Protein AF-A0A3P7K8V2-F1 (afdb_monomer_lite)

pLDDT: mean 76.69, std 20.8, range [34.78, 97.94]

Foldseek 3Di:
DQPPVRDQWDKDWDFPLVQLLLDPPPDDPDDPCPPNPDDVDNFKHFPDDPQKFWWWDDDPPDTFTWIARNVQQKIWDDDPNDIDIDHDPNRRGIITMMIGGHPVVVPD

InterPro domains:
  IPR021010 Cytosolic motility protein [PF12150] (5-100)
  IPR021010 Cytosolic motility protein [PTHR31578] (32-107)

Organism: Strongylus vulgaris (NCBI:txid40348)

Structure (mmCIF, N/CA/C/O backbone):
data_AF-A0A3P7K8V2-F1
#
_entry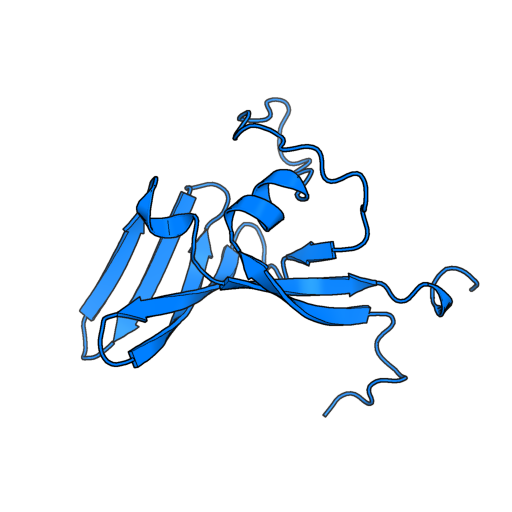.id   AF-A0A3P7K8V2-F1
#
loop_
_atom_site.group_PDB
_atom_site.id
_atom_site.type_symbol
_atom_site.label_atom_id
_atom_site.label_alt_id
_atom_site.label_comp_id
_atom_site.label_asym_id
_atom_site.label_entity_id
_atom_site.label_seq_id
_atom_site.pdbx_PDB_ins_code
_atom_site.Cartn_x
_atom_site.Cartn_y
_atom_site.Cartn_z
_atom_site.occupancy
_atom_site.B_iso_or_equiv
_atom_site.auth_seq_id
_atom_site.auth_comp_id
_atom_site.auth_asym_id
_atom_site.auth_atom_id
_atom_site.pdbx_PDB_model_num
ATOM 1 N N . GLU A 1 1 ? 8.525 -20.200 -1.240 1.00 52.75 1 GLU A N 1
ATOM 2 C CA . GLU A 1 1 ? 9.265 -18.937 -1.053 1.00 52.75 1 GLU A CA 1
ATOM 3 C C . GLU A 1 1 ? 10.189 -18.764 -2.250 1.00 52.75 1 GLU A C 1
ATOM 5 O O . GLU A 1 1 ? 10.792 -19.754 -2.652 1.00 52.75 1 GLU A O 1
ATOM 10 N N . ILE A 1 2 ? 10.214 -17.592 -2.891 1.00 58.62 2 ILE A N 1
ATOM 11 C CA . ILE A 1 2 ? 11.195 -17.331 -3.956 1.00 58.62 2 ILE A CA 1
ATOM 12 C C . ILE A 1 2 ? 12.527 -17.078 -3.243 1.00 58.62 2 ILE A C 1
ATOM 14 O O . ILE A 1 2 ? 12.551 -16.219 -2.362 1.00 58.62 2 ILE A O 1
ATOM 18 N N . PRO A 1 3 ? 13.612 -17.803 -3.561 1.00 67.75 3 PRO A N 1
ATOM 19 C CA . PRO A 1 3 ? 14.912 -17.526 -2.965 1.00 67.75 3 PRO A CA 1
ATOM 20 C C . PRO A 1 3 ? 15.292 -16.060 -3.189 1.00 67.75 3 PRO A C 1
ATOM 22 O O . PRO A 1 3 ? 15.149 -15.557 -4.304 1.00 67.75 3 PRO A O 1
ATOM 25 N N . ALA A 1 4 ? 15.818 -15.390 -2.162 1.00 60.19 4 ALA A N 1
ATOM 26 C CA . ALA A 1 4 ? 16.243 -13.986 -2.239 1.00 60.19 4 ALA A CA 1
ATOM 27 C C . ALA A 1 4 ? 17.274 -13.710 -3.357 1.00 60.19 4 ALA A C 1
ATOM 29 O O . ALA A 1 4 ? 17.492 -12.566 -3.737 1.00 60.19 4 ALA A O 1
ATOM 30 N N . THR A 1 5 ? 17.909 -14.760 -3.883 1.00 60.00 5 THR A N 1
ATOM 31 C CA . THR A 1 5 ? 18.886 -14.739 -4.977 1.00 60.00 5 THR A CA 1
ATOM 32 C C . THR A 1 5 ? 18.285 -14.945 -6.371 1.00 60.00 5 THR A C 1
ATOM 34 O O . THR A 1 5 ? 19.003 -14.796 -7.352 1.00 60.00 5 THR A O 1
ATOM 37 N N . ALA A 1 6 ? 17.005 -15.317 -6.486 1.00 63.16 6 ALA A N 1
ATOM 38 C CA . ALA A 1 6 ? 16.352 -15.615 -7.766 1.00 63.16 6 ALA A CA 1
ATOM 39 C C . ALA A 1 6 ? 15.488 -14.458 -8.296 1.00 63.16 6 ALA A C 1
ATOM 41 O O . ALA A 1 6 ? 15.224 -14.386 -9.494 1.00 63.16 6 ALA A O 1
ATOM 42 N N . ALA A 1 7 ? 15.034 -13.561 -7.417 1.00 65.69 7 ALA A N 1
ATOM 43 C CA . ALA A 1 7 ? 14.354 -12.335 -7.811 1.00 65.69 7 ALA A CA 1
ATOM 44 C C . ALA A 1 7 ? 15.401 -11.222 -7.930 1.00 65.69 7 ALA A C 1
ATOM 46 O O . ALA A 1 7 ? 16.063 -10.901 -6.949 1.00 65.69 7 ALA A O 1
ATOM 47 N N . GLY A 1 8 ? 15.543 -10.615 -9.111 1.00 79.38 8 GLY A N 1
ATOM 48 C CA . GLY A 1 8 ? 16.411 -9.447 -9.345 1.00 79.38 8 GLY A CA 1
ATOM 49 C C . GLY A 1 8 ? 15.978 -8.169 -8.611 1.00 79.38 8 GLY A C 1
ATOM 50 O O . GLY A 1 8 ? 16.318 -7.065 -9.015 1.00 79.38 8 GLY A O 1
ATOM 51 N N . PHE A 1 9 ? 15.163 -8.309 -7.568 1.00 82.62 9 PHE A N 1
ATOM 52 C CA . PHE A 1 9 ? 14.653 -7.236 -6.739 1.00 82.62 9 PHE A CA 1
ATOM 53 C C . PHE A 1 9 ? 14.362 -7.752 -5.326 1.00 82.62 9 PHE A C 1
ATOM 55 O O . PHE A 1 9 ? 14.062 -8.931 -5.119 1.00 82.62 9 PHE A O 1
ATOM 62 N N . GLU A 1 10 ? 14.398 -6.849 -4.356 1.00 86.19 10 GLU A N 1
ATOM 63 C CA . GLU A 1 10 ? 13.968 -7.076 -2.977 1.00 86.19 10 GLU A CA 1
ATOM 64 C C . GLU A 1 10 ? 12.685 -6.294 -2.671 1.00 86.19 10 GLU A C 1
ATOM 66 O O . GLU A 1 10 ? 12.381 -5.300 -3.326 1.00 86.19 10 GLU A O 1
ATOM 71 N N . TYR A 1 11 ? 11.902 -6.741 -1.689 1.00 89.12 11 TYR A N 1
ATOM 72 C CA . TYR A 1 11 ? 10.698 -6.023 -1.268 1.00 89.12 11 TYR A CA 1
ATOM 73 C C . TYR A 1 11 ? 10.992 -5.086 -0.100 1.00 89.12 11 TYR A C 1
ATOM 75 O O . TYR A 1 11 ? 11.642 -5.474 0.869 1.00 89.12 11 TYR A O 1
ATOM 83 N N . CYS A 1 12 ? 10.427 -3.883 -0.148 1.00 90.88 12 CYS A N 1
ATOM 84 C CA . CYS A 1 12 ? 10.462 -2.928 0.953 1.00 90.88 12 CYS A CA 1
ATOM 85 C C . CYS A 1 12 ? 9.106 -2.230 1.116 1.00 90.88 12 CYS A C 1
ATOM 87 O O . CYS A 1 12 ? 8.280 -2.194 0.205 1.00 90.88 12 CYS A O 1
ATOM 89 N N . TRP A 1 13 ? 8.864 -1.669 2.296 1.00 93.62 13 TRP A N 1
ATOM 90 C CA . TRP A 1 13 ? 7.689 -0.847 2.564 1.00 93.62 13 TRP A CA 1
ATOM 91 C C . TRP A 1 13 ? 8.112 0.617 2.601 1.00 93.62 13 TRP A C 1
ATOM 93 O O . TRP A 1 13 ? 8.967 0.978 3.408 1.00 93.62 13 TRP A O 1
ATOM 103 N N . LEU A 1 14 ? 7.490 1.461 1.775 1.00 91.50 14 LEU A N 1
ATOM 104 C CA . LEU A 1 14 ? 7.773 2.899 1.717 1.00 91.50 14 LEU A CA 1
ATOM 105 C C . LEU A 1 14 ? 6.497 3.723 1.931 1.00 91.50 14 LEU A C 1
ATOM 107 O O . LEU A 1 14 ? 5.428 3.300 1.491 1.00 91.50 14 LEU A O 1
ATOM 111 N N . PRO A 1 15 ? 6.564 4.901 2.572 1.00 92.38 15 PRO A N 1
ATOM 112 C CA . PRO A 1 15 ? 5.424 5.809 2.661 1.00 92.38 15 PRO A CA 1
ATOM 113 C C . PRO A 1 15 ? 4.872 6.189 1.279 1.00 92.38 15 PRO A C 1
ATOM 115 O O . PRO A 1 15 ? 5.639 6.470 0.357 1.00 92.38 15 PRO A O 1
ATOM 118 N N . TYR A 1 16 ? 3.546 6.265 1.140 1.00 89.81 16 TYR A N 1
ATOM 119 C CA . TYR A 1 16 ? 2.862 6.614 -0.114 1.00 89.81 16 TYR A CA 1
ATOM 120 C C . TYR A 1 16 ? 3.386 7.911 -0.743 1.00 89.81 16 TYR A C 1
ATOM 122 O O . TYR A 1 16 ? 3.514 8.001 -1.962 1.00 89.81 16 TYR A O 1
ATOM 130 N N . GLU A 1 17 ? 3.722 8.911 0.073 1.00 87.00 17 GLU A N 1
ATOM 131 C CA . GLU A 1 17 ? 4.305 10.165 -0.414 1.00 87.00 17 GLU A CA 1
ATOM 132 C C . GLU A 1 17 ? 5.670 9.985 -1.099 1.00 87.00 17 GLU A C 1
ATOM 134 O O . GLU A 1 17 ? 5.942 10.663 -2.088 1.00 87.00 17 GLU A O 1
ATOM 139 N N . GLN A 1 18 ? 6.493 9.039 -0.633 1.00 81.88 18 GLN A N 1
ATOM 140 C CA . GLN A 1 18 ? 7.770 8.697 -1.268 1.00 81.88 18 GLN A CA 1
ATOM 141 C C . GLN A 1 18 ? 7.532 7.930 -2.573 1.00 81.88 18 GLN A C 1
ATOM 143 O O . GLN A 1 18 ? 8.165 8.216 -3.586 1.00 81.88 18 GLN A O 1
ATOM 148 N N . VAL A 1 19 ? 6.552 7.021 -2.584 1.00 78.12 19 VAL A N 1
ATOM 149 C CA . VAL A 1 19 ? 6.172 6.261 -3.785 1.00 78.12 19 VAL A CA 1
ATOM 150 C C . VAL A 1 19 ? 5.632 7.170 -4.886 1.00 78.12 19 VAL A C 1
ATOM 152 O O . VAL A 1 19 ? 6.020 7.020 -6.039 1.00 78.12 19 VAL A O 1
ATOM 155 N N . CYS A 1 20 ? 4.777 8.140 -4.556 1.00 68.06 20 CYS A N 1
ATOM 156 C CA . CYS A 1 20 ? 4.249 9.089 -5.542 1.00 68.06 20 CYS A CA 1
ATOM 157 C C . CYS A 1 20 ? 5.328 9.996 -6.130 1.00 68.06 20 CYS A C 1
ATOM 159 O O . CYS A 1 20 ? 5.209 10.411 -7.279 1.00 68.06 20 CYS A O 1
ATOM 161 N N . ALA A 1 21 ? 6.371 10.302 -5.358 1.00 62.22 21 ALA A N 1
ATOM 162 C CA . ALA A 1 21 ? 7.504 11.068 -5.853 1.00 62.22 21 ALA A CA 1
ATOM 163 C C . ALA A 1 21 ? 8.390 10.252 -6.814 1.00 62.22 21 ALA A C 1
ATOM 165 O O . AL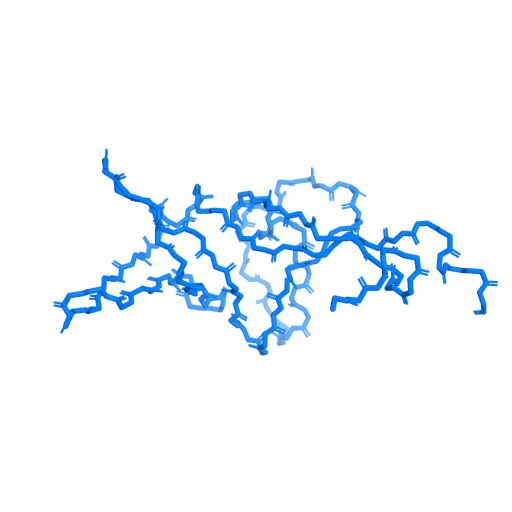A A 1 21 ? 8.940 10.829 -7.749 1.00 62.22 21 ALA A O 1
ATOM 166 N N . ALA A 1 22 ? 8.500 8.934 -6.606 1.00 55.12 22 ALA A N 1
ATOM 167 C CA . ALA A 1 22 ? 9.295 8.024 -7.437 1.00 55.12 22 ALA A CA 1
ATOM 168 C C . ALA A 1 22 ? 8.538 7.479 -8.665 1.00 55.12 22 ALA A C 1
ATOM 170 O O . ALA A 1 22 ? 9.143 7.139 -9.682 1.00 55.12 22 ALA A O 1
ATOM 171 N N . ALA A 1 23 ? 7.208 7.382 -8.596 1.00 56.44 23 ALA A N 1
ATOM 172 C CA . ALA A 1 23 ? 6.401 6.797 -9.655 1.00 56.44 23 ALA A CA 1
ATOM 173 C C . ALA A 1 23 ? 6.232 7.765 -10.840 1.00 56.44 23 ALA A C 1
ATOM 175 O O . ALA A 1 23 ? 5.272 8.532 -10.913 1.00 56.44 23 ALA A O 1
ATOM 176 N N . GLU A 1 24 ? 7.117 7.678 -11.838 1.00 52.91 24 GLU A N 1
ATOM 177 C CA . GLU A 1 24 ? 6.825 8.164 -13.192 1.00 52.91 24 GLU A CA 1
ATOM 178 C C . GLU A 1 24 ? 5.697 7.310 -13.804 1.00 52.91 24 GLU A C 1
ATOM 180 O O . GLU A 1 24 ? 5.930 6.399 -14.602 1.00 52.91 24 GLU A O 1
ATOM 185 N N . PHE A 1 25 ? 4.440 7.575 -13.442 1.00 46.81 25 PHE A N 1
ATOM 186 C CA . PHE A 1 25 ? 3.293 6.960 -14.110 1.00 46.81 25 PHE A CA 1
ATOM 187 C C . PHE A 1 25 ? 3.193 7.508 -15.544 1.00 46.81 25 PHE A C 1
ATOM 189 O O . PHE A 1 25 ? 2.514 8.496 -15.814 1.00 46.81 25 PHE A O 1
ATOM 196 N N . LYS A 1 26 ? 3.870 6.856 -16.499 1.00 40.25 26 LYS A N 1
ATOM 197 C CA . LYS A 1 26 ? 3.728 7.103 -17.947 1.00 40.25 26 LYS A CA 1
ATOM 198 C C . LYS A 1 26 ? 2.433 6.493 -18.487 1.00 40.25 26 LYS A C 1
ATOM 200 O O . LYS A 1 26 ? 2.458 5.709 -19.432 1.00 40.25 26 LYS A O 1
ATOM 205 N N . VAL A 1 27 ? 1.294 6.823 -17.886 1.00 39.88 27 VAL A N 1
ATOM 206 C CA . VAL A 1 27 ? -0.013 6.466 -18.443 1.00 39.88 27 VAL A CA 1
ATOM 207 C C . VAL A 1 27 ? -0.818 7.746 -18.606 1.00 39.88 27 VAL A C 1
ATOM 209 O O . VAL A 1 27 ? -1.330 8.295 -17.639 1.00 39.88 27 VAL A O 1
ATOM 212 N N . ASP A 1 28 ? -0.884 8.182 -19.863 1.00 41.06 28 ASP A N 1
ATOM 213 C CA . ASP A 1 28 ? -1.546 9.376 -20.392 1.00 41.06 28 ASP A CA 1
ATOM 214 C C . ASP A 1 28 ? -0.836 10.714 -20.109 1.00 41.06 28 ASP A C 1
ATOM 216 O O . ASP A 1 28 ? -0.371 11.011 -19.014 1.00 41.06 28 ASP A O 1
ATOM 220 N N . ARG A 1 29 ? -0.705 11.529 -21.165 1.00 40.09 29 ARG A N 1
ATOM 221 C CA . ARG A 1 29 ? 0.063 12.787 -21.231 1.00 40.09 29 ARG A CA 1
ATOM 222 C C . ARG A 1 29 ? -0.547 13.927 -20.395 1.00 40.09 29 ARG A C 1
ATOM 224 O O . ARG A 1 29 ? -0.922 14.954 -20.952 1.00 40.09 29 ARG A O 1
ATOM 231 N N . ASN A 1 30 ? -0.640 13.768 -19.080 1.00 34.84 30 ASN A N 1
ATOM 232 C CA . ASN A 1 30 ? -0.753 14.887 -18.144 1.00 34.84 30 ASN A CA 1
ATOM 233 C C . ASN A 1 30 ? -0.405 14.413 -16.724 1.00 34.84 30 ASN A C 1
ATOM 235 O O . ASN A 1 30 ? -1.279 13.889 -16.030 1.00 34.84 30 ASN A O 1
ATOM 239 N N . PRO A 1 31 ? 0.853 14.562 -16.271 1.00 42.81 31 PRO A N 1
ATOM 240 C CA . PRO A 1 31 ? 1.197 14.251 -14.892 1.00 42.81 31 PRO A CA 1
ATOM 241 C C . PRO A 1 31 ? 0.445 15.209 -13.961 1.00 42.81 31 PRO A C 1
ATOM 243 O O . PRO A 1 31 ? 0.592 16.426 -14.060 1.00 42.81 31 PRO A O 1
ATOM 246 N N . ILE A 1 32 ? -0.368 14.664 -13.053 1.00 37.78 32 ILE A N 1
ATOM 247 C CA . ILE A 1 32 ? -0.853 15.412 -11.891 1.00 37.78 32 ILE A CA 1
ATOM 248 C C . ILE A 1 32 ? 0.378 15.625 -11.001 1.00 37.78 32 ILE A C 1
ATOM 250 O O . ILE A 1 32 ? 0.960 14.637 -10.550 1.00 37.78 32 ILE A O 1
ATOM 254 N N . PRO A 1 33 ? 0.822 16.868 -10.745 1.00 36.31 33 PRO A N 1
ATOM 255 C CA . PRO A 1 33 ? 2.005 17.111 -9.943 1.00 36.31 33 PRO A CA 1
ATOM 256 C C . PRO A 1 33 ? 1.621 16.987 -8.467 1.00 36.31 33 PRO A C 1
ATOM 258 O O . PRO A 1 33 ? 1.463 17.982 -7.756 1.00 36.31 33 PRO A O 1
ATOM 261 N N . LEU A 1 34 ? 1.486 15.756 -7.972 1.00 40.38 34 LEU A N 1
ATOM 262 C CA . LEU A 1 34 ? 1.757 15.504 -6.561 1.00 40.38 34 LEU A CA 1
ATOM 263 C C . LEU A 1 34 ? 3.231 15.826 -6.393 1.00 40.38 34 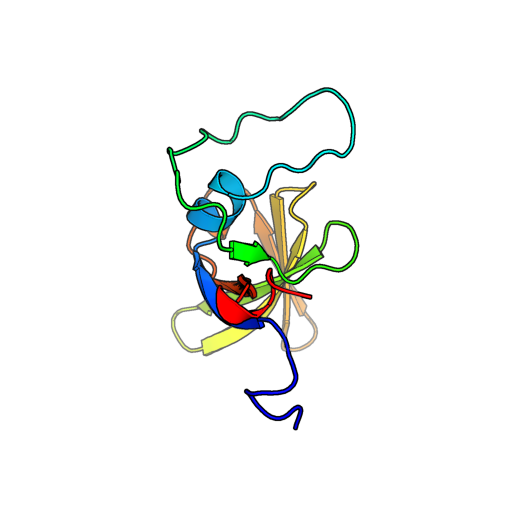LEU A C 1
ATOM 265 O O . LEU A 1 34 ? 4.061 15.055 -6.854 1.00 40.38 34 LEU A O 1
ATOM 269 N N . LYS A 1 35 ? 3.518 17.039 -5.891 1.00 36.34 35 LYS A N 1
ATOM 270 C CA . LYS A 1 35 ? 4.854 17.626 -5.699 1.00 36.34 35 LYS A CA 1
ATOM 271 C C . LYS A 1 35 ? 5.934 16.549 -5.744 1.00 36.34 35 LYS A C 1
ATOM 273 O O . LYS A 1 35 ? 6.106 15.832 -4.762 1.00 36.34 35 LYS A O 1
ATOM 278 N N . ALA A 1 36 ? 6.614 16.459 -6.887 1.00 38.06 36 ALA A N 1
ATOM 279 C CA . ALA A 1 36 ? 7.791 15.634 -7.081 1.00 38.06 36 ALA A CA 1
ATOM 280 C C . ALA A 1 36 ? 8.850 16.108 -6.078 1.00 38.06 36 ALA A C 1
ATOM 282 O O . ALA A 1 36 ? 9.642 17.017 -6.333 1.00 38.06 36 ALA A O 1
ATOM 283 N N . SER A 1 37 ? 8.773 15.559 -4.871 1.00 34.78 37 SER A N 1
ATOM 284 C CA . SER A 1 37 ? 9.794 15.661 -3.852 1.00 34.78 37 SER A CA 1
ATOM 285 C C . SER A 1 37 ? 10.954 14.844 -4.380 1.00 34.78 37 SER A C 1
ATOM 287 O O . SER A 1 37 ? 10.972 13.639 -4.173 1.00 34.78 37 SER A O 1
ATOM 289 N N . ARG A 1 38 ? 11.837 15.506 -5.134 1.00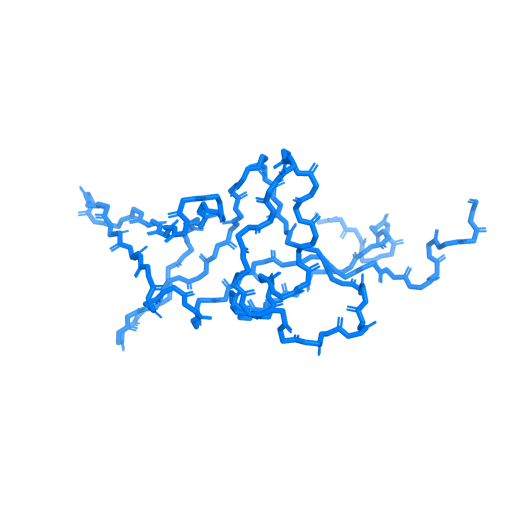 40.72 38 ARG A N 1
ATOM 290 C CA . ARG A 1 38 ? 13.160 15.053 -5.584 1.00 40.72 38 ARG A CA 1
ATOM 291 C C . ARG A 1 38 ? 13.610 13.766 -4.881 1.00 40.72 38 ARG A C 1
ATOM 293 O O . ARG A 1 38 ? 14.219 13.832 -3.818 1.00 40.72 38 ARG A O 1
ATOM 300 N N . TYR A 1 39 ? 13.284 12.619 -5.461 1.00 40.84 39 TYR A N 1
ATOM 301 C CA . TYR A 1 39 ? 13.970 11.380 -5.146 1.00 40.84 39 TYR A CA 1
ATOM 302 C C . TYR A 1 39 ? 14.769 11.052 -6.397 1.00 40.84 39 TYR A C 1
ATOM 304 O O . TYR A 1 39 ? 14.209 10.749 -7.448 1.00 40.84 39 TYR A O 1
ATOM 312 N N . GLU A 1 40 ? 16.072 11.302 -6.311 1.00 47.19 40 GLU A N 1
ATOM 313 C CA . GLU A 1 40 ? 17.027 11.083 -7.400 1.00 47.19 40 GLU A CA 1
ATOM 314 C C . GLU A 1 40 ? 17.411 9.595 -7.516 1.00 47.19 40 GLU A C 1
ATOM 316 O O . GLU A 1 40 ? 17.948 9.193 -8.546 1.00 47.19 40 GLU A O 1
ATOM 321 N N . ASP A 1 41 ? 17.027 8.766 -6.536 1.00 50.31 41 ASP A N 1
ATOM 322 C CA . ASP A 1 41 ? 17.191 7.312 -6.571 1.00 50.31 41 ASP A CA 1
ATOM 323 C C . ASP A 1 41 ? 15.979 6.654 -7.240 1.00 50.31 41 ASP A C 1
ATOM 325 O O . ASP A 1 41 ? 14.901 6.503 -6.659 1.00 50.31 41 ASP A O 1
ATOM 329 N N . LYS A 1 42 ? 16.167 6.240 -8.495 1.00 58.50 42 LYS A N 1
ATOM 330 C CA . LYS A 1 42 ? 15.189 5.497 -9.311 1.00 58.50 42 LYS A CA 1
ATOM 331 C C . LYS A 1 42 ? 15.039 4.029 -8.892 1.00 58.50 42 LYS A C 1
ATOM 333 O O . LYS A 1 42 ? 14.489 3.233 -9.648 1.00 58.50 42 LYS A O 1
ATOM 338 N N . ASP A 1 43 ? 15.523 3.670 -7.713 1.00 71.50 43 ASP A N 1
ATOM 339 C CA . ASP A 1 43 ? 15.756 2.276 -7.348 1.00 71.50 43 ASP A CA 1
ATOM 340 C C . ASP A 1 43 ? 14.480 1.532 -6.952 1.00 71.50 43 ASP A C 1
ATOM 342 O O . ASP A 1 43 ? 14.494 0.307 -6.881 1.00 71.50 43 ASP A O 1
ATOM 346 N N . PHE A 1 44 ? 13.381 2.245 -6.683 1.00 78.31 44 PHE A N 1
ATOM 347 C CA . PHE A 1 44 ? 12.159 1.662 -6.136 1.00 78.31 44 PHE A CA 1
ATOM 348 C C . PHE A 1 44 ? 10.951 1.859 -7.051 1.00 78.31 44 PHE A C 1
ATOM 350 O O . PHE A 1 44 ? 10.691 2.952 -7.552 1.00 78.31 44 PHE A O 1
ATOM 357 N N . ALA A 1 45 ? 10.140 0.812 -7.185 1.00 82.31 45 ALA A N 1
ATOM 358 C CA . ALA A 1 45 ? 8.842 0.862 -7.849 1.00 82.31 45 ALA A CA 1
ATOM 359 C C . ALA A 1 45 ? 7.769 0.204 -6.969 1.00 82.31 45 ALA A C 1
ATOM 361 O O . ALA A 1 45 ? 8.039 -0.840 -6.374 1.00 82.31 45 ALA A O 1
ATOM 362 N N . PRO A 1 46 ? 6.539 0.741 -6.886 1.00 87.62 46 PRO A N 1
ATOM 363 C CA . PRO A 1 46 ? 5.467 0.061 -6.168 1.00 87.62 46 PRO A CA 1
ATOM 364 C C . PRO A 1 46 ? 5.193 -1.306 -6.794 1.00 87.62 46 PRO A C 1
ATOM 366 O O . PRO A 1 46 ? 5.182 -1.454 -8.015 1.00 87.62 46 PRO A O 1
ATOM 369 N N . VAL A 1 47 ? 4.908 -2.309 -5.969 1.00 89.31 47 VAL A N 1
ATOM 370 C CA . VAL A 1 47 ? 4.290 -3.543 -6.455 1.00 89.31 47 VAL A CA 1
ATOM 371 C C . VAL A 1 47 ? 2.873 -3.189 -6.867 1.00 89.31 47 VAL A C 1
ATOM 373 O O . VAL A 1 47 ? 2.091 -2.722 -6.041 1.00 89.31 47 VAL A O 1
ATOM 376 N N . HIS A 1 48 ? 2.531 -3.384 -8.137 1.00 86.38 48 HIS A N 1
ATOM 377 C CA . HIS A 1 48 ? 1.247 -2.932 -8.649 1.00 86.38 48 HIS A CA 1
ATOM 378 C C . HIS A 1 48 ? 0.610 -3.920 -9.626 1.00 86.38 48 HIS A C 1
ATOM 380 O O . HIS A 1 48 ? 1.283 -4.606 -10.393 1.00 86.38 48 HIS A O 1
ATOM 386 N N . MET A 1 49 ? -0.721 -3.937 -9.626 1.00 84.19 49 MET A N 1
ATOM 387 C CA . MET A 1 49 ? -1.532 -4.453 -10.722 1.00 84.19 49 MET A CA 1
ATOM 388 C C . MET A 1 49 ? -2.350 -3.291 -11.277 1.00 84.19 49 MET A C 1
ATOM 390 O O . MET A 1 49 ? -3.196 -2.726 -10.582 1.00 84.19 49 MET A O 1
ATOM 394 N N . SER A 1 50 ? -2.088 -2.905 -12.529 1.00 88.50 50 SER A N 1
ATOM 395 C CA . SER A 1 50 ? -2.634 -1.667 -13.102 1.00 88.50 50 SER A CA 1
ATOM 396 C C . SER A 1 50 ? -2.310 -0.466 -12.189 1.00 88.50 50 SER A C 1
ATOM 398 O O . SER A 1 50 ? -1.140 -0.234 -11.899 1.00 88.50 50 SER A O 1
ATOM 400 N N . TYR A 1 51 ? -3.309 0.280 -11.715 1.00 85.44 51 TYR A N 1
ATOM 401 C CA . TYR A 1 51 ? -3.137 1.435 -10.826 1.00 85.44 51 TYR A CA 1
ATOM 402 C C . TYR A 1 51 ? -3.217 1.103 -9.329 1.00 85.44 51 TYR A C 1
ATOM 404 O O . TYR A 1 51 ? -3.280 2.025 -8.517 1.00 85.44 51 TYR A O 1
ATOM 412 N N . VAL A 1 52 ? -3.290 -0.175 -8.951 1.00 90.06 52 VAL A N 1
ATOM 413 C CA . VAL A 1 52 ? -3.529 -0.597 -7.564 1.00 90.06 52 VAL A CA 1
ATOM 414 C C . VAL A 1 52 ? -2.275 -1.231 -6.977 1.00 90.06 52 VAL A C 1
ATOM 416 O O . VAL A 1 52 ? -1.718 -2.145 -7.583 1.00 90.06 52 VAL A O 1
ATOM 419 N N . ALA A 1 53 ? -1.860 -0.770 -5.798 1.00 95.06 53 ALA A N 1
ATOM 420 C CA . ALA A 1 53 ? -0.728 -1.301 -5.041 1.00 95.06 53 ALA A CA 1
ATOM 421 C C . ALA A 1 53 ? -1.163 -1.764 -3.636 1.00 95.06 53 ALA A C 1
ATOM 423 O O . ALA A 1 53 ? -2.093 -1.181 -3.073 1.00 95.06 53 ALA A O 1
ATOM 424 N N . PRO A 1 54 ? -0.525 -2.788 -3.040 1.00 97.88 54 PRO A N 1
ATOM 425 C CA . PRO A 1 54 ? -0.762 -3.159 -1.647 1.00 97.88 54 PRO A CA 1
ATOM 426 C C . PRO A 1 54 ? -0.306 -2.048 -0.699 1.00 97.88 54 PRO A C 1
ATOM 428 O O . PRO A 1 54 ? 0.779 -1.488 -0.872 1.00 97.88 54 PRO A O 1
ATOM 431 N N . CYS A 1 55 ? -1.099 -1.754 0.331 1.00 97.81 55 CYS A N 1
ATOM 432 C CA . CYS A 1 55 ? -0.723 -0.784 1.355 1.00 97.81 55 CYS A CA 1
ATOM 433 C C . CYS A 1 55 ? -1.165 -1.202 2.759 1.00 97.81 55 CYS A C 1
ATOM 435 O O . CYS A 1 55 ? -2.154 -1.911 2.918 1.00 97.81 55 CYS A O 1
ATOM 437 N N . VAL A 1 56 ? -0.485 -0.704 3.786 1.00 97.69 56 VAL A N 1
ATOM 438 C CA . VAL A 1 56 ? -0.862 -0.886 5.189 1.00 97.69 56 VAL A CA 1
ATOM 439 C C . VAL A 1 56 ? -1.678 0.311 5.660 1.00 97.69 56 VAL A C 1
ATOM 441 O O . VAL A 1 56 ? -1.176 1.435 5.700 1.00 97.69 56 VAL A O 1
ATOM 444 N N . ILE A 1 57 ? -2.924 0.052 6.050 1.00 95.00 57 ILE A N 1
ATOM 445 C CA . ILE A 1 57 ? -3.831 1.003 6.694 1.00 95.00 57 ILE A CA 1
ATOM 446 C C . ILE A 1 57 ? -3.765 0.796 8.200 1.00 95.00 57 ILE A C 1
ATOM 448 O O . ILE A 1 57 ? -3.981 -0.309 8.681 1.00 95.00 57 ILE A O 1
ATOM 452 N N . LYS A 1 58 ? -3.478 1.857 8.954 1.00 90.50 58 LYS A N 1
ATOM 453 C CA . LYS A 1 58 ? -3.322 1.783 10.411 1.00 90.50 58 LYS A CA 1
ATOM 454 C C . LYS A 1 58 ? -4.483 2.463 11.123 1.00 90.50 58 LYS A C 1
ATOM 456 O O . LYS A 1 58 ? -4.963 3.508 10.684 1.00 90.50 58 LYS A O 1
ATOM 461 N N . ASN A 1 59 ? -4.903 1.880 12.237 1.00 83.25 59 ASN A N 1
ATOM 462 C CA . ASN A 1 59 ? -5.665 2.570 13.272 1.00 83.25 59 ASN A CA 1
ATOM 463 C C . ASN A 1 59 ? -4.930 2.428 14.616 1.00 83.25 59 ASN A C 1
ATOM 465 O O . ASN A 1 59 ? -3.867 1.816 14.675 1.00 83.25 59 ASN A O 1
ATOM 469 N N . ASP A 1 60 ? -5.499 2.955 15.700 1.00 84.00 60 ASP A N 1
ATOM 470 C CA . ASP A 1 60 ? -4.846 2.959 17.021 1.00 84.00 60 ASP A CA 1
ATOM 471 C C . ASP A 1 60 ? -4.514 1.563 17.581 1.00 84.00 60 ASP A C 1
ATOM 473 O O . ASP A 1 60 ? -3.767 1.450 18.549 1.00 84.00 60 ASP A O 1
ATOM 477 N N . LYS A 1 61 ? -5.099 0.494 17.026 1.00 88.62 61 LYS A N 1
ATOM 478 C CA . LYS A 1 61 ? -5.012 -0.868 17.572 1.00 88.62 61 LYS A CA 1
ATOM 479 C C . LYS A 1 61 ? -4.379 -1.876 16.621 1.00 88.62 61 LYS A C 1
ATOM 481 O O . LYS A 1 61 ? -3.833 -2.870 17.088 1.00 88.62 61 LYS A O 1
ATOM 486 N N . PHE A 1 62 ? -4.487 -1.657 15.314 1.00 91.25 62 PHE A N 1
ATOM 487 C CA . PHE A 1 62 ? -4.161 -2.649 14.299 1.00 91.25 62 PHE A CA 1
ATOM 488 C C . PHE A 1 62 ? -3.569 -2.017 13.044 1.00 91.25 62 PHE A C 1
ATOM 490 O O . PHE A 1 62 ? -3.856 -0.873 12.678 1.00 91.25 62 PHE A O 1
ATOM 497 N N . GLU A 1 63 ? -2.801 -2.841 12.343 1.00 95.44 63 GLU A N 1
ATOM 498 C CA . GLU A 1 63 ? -2.358 -2.606 10.980 1.00 95.44 63 GLU A CA 1
ATOM 499 C C . GLU A 1 63 ? -3.102 -3.577 10.060 1.00 95.44 63 GLU A C 1
ATOM 501 O O . GLU A 1 63 ? -3.070 -4.791 10.260 1.00 95.44 63 GLU A O 1
ATOM 506 N N . TYR A 1 64 ? -3.795 -3.041 9.062 1.00 96.25 64 TYR A N 1
ATOM 507 C CA . TYR A 1 64 ? -4.555 -3.811 8.090 1.00 96.25 64 TYR A CA 1
ATOM 508 C C . TYR A 1 64 ? -3.872 -3.755 6.733 1.00 96.25 64 TYR A C 1
ATOM 510 O O . TYR A 1 64 ? -3.545 -2.676 6.236 1.00 96.25 64 TYR A O 1
ATOM 518 N N . LEU A 1 65 ? -3.714 -4.909 6.094 1.00 97.94 65 LEU A N 1
ATOM 519 C CA . LEU A 1 65 ? -3.296 -4.962 4.702 1.00 97.94 65 LEU A CA 1
ATOM 520 C C . LEU A 1 65 ? -4.497 -4.643 3.803 1.00 97.94 65 LEU A C 1
ATOM 522 O O . LEU A 1 65 ? -5.477 -5.384 3.767 1.00 97.94 65 LEU A O 1
ATOM 526 N N . GLY A 1 66 ? -4.407 -3.528 3.093 1.00 97.75 66 GLY A N 1
ATOM 527 C CA . GLY A 1 66 ? -5.377 -3.065 2.115 1.00 97.75 66 GLY A CA 1
ATOM 528 C C . GLY A 1 66 ? -4.729 -2.803 0.762 1.00 97.75 66 GLY A C 1
ATOM 529 O O . GLY A 1 66 ? -3.651 -3.309 0.438 1.00 97.75 66 GLY A O 1
ATOM 530 N N . SER A 1 67 ? -5.398 -1.983 -0.036 1.00 97.19 67 SER A N 1
ATOM 531 C CA . SER A 1 67 ? -4.908 -1.569 -1.347 1.00 97.19 67 SER A CA 1
ATOM 532 C C . SER A 1 67 ? -5.069 -0.072 -1.541 1.00 97.19 67 SER A C 1
ATOM 534 O O . SER A 1 67 ? -6.015 0.515 -1.024 1.00 97.19 67 SER A O 1
ATOM 536 N N . VAL A 1 68 ? -4.170 0.537 -2.309 1.00 95.75 68 VAL A N 1
ATOM 537 C CA . VAL A 1 68 ? -4.253 1.931 -2.735 1.00 95.75 68 VAL A CA 1
ATOM 538 C C . VAL A 1 68 ? -4.348 2.003 -4.251 1.00 95.75 68 VAL A C 1
ATOM 540 O O . VAL A 1 68 ? -3.516 1.459 -4.972 1.00 95.75 68 VAL A O 1
ATOM 543 N N . ASN A 1 69 ? -5.376 2.682 -4.750 1.00 93.00 69 ASN A N 1
ATOM 544 C CA . ASN A 1 69 ? -5.484 3.069 -6.145 1.00 93.00 69 ASN A CA 1
ATOM 545 C C . ASN A 1 69 ? -4.757 4.403 -6.343 1.00 93.00 69 ASN A C 1
ATOM 547 O O . ASN A 1 69 ? -5.273 5.456 -5.970 1.00 93.00 69 ASN A O 1
ATOM 551 N N . MET A 1 70 ? -3.576 4.354 -6.952 1.00 85.94 70 MET A N 1
ATOM 552 C CA . MET A 1 70 ? -2.692 5.508 -7.148 1.00 85.94 70 MET A CA 1
ATOM 553 C C . MET A 1 70 ? -3.255 6.518 -8.162 1.00 85.94 70 MET A C 1
ATOM 555 O O . MET A 1 70 ? -2.961 7.702 -8.073 1.00 85.94 70 MET A O 1
ATOM 559 N N . LYS A 1 71 ? -4.119 6.086 -9.096 1.00 84.19 71 LYS A N 1
ATOM 560 C CA . LYS A 1 71 ? -4.793 6.994 -10.048 1.00 84.19 71 LYS A CA 1
ATOM 561 C C . LYS A 1 71 ? -5.925 7.786 -9.396 1.00 84.19 71 LYS A C 1
ATOM 563 O O . LYS A 1 71 ? -6.191 8.916 -9.790 1.00 84.19 71 LYS A O 1
ATOM 568 N N . LYS A 1 72 ? -6.629 7.171 -8.444 1.00 88.56 72 LYS A N 1
ATOM 569 C CA . LYS A 1 72 ? -7.754 7.784 -7.718 1.00 88.56 72 LYS A CA 1
ATOM 570 C C . LYS A 1 72 ? -7.345 8.412 -6.385 1.00 88.56 72 LYS A C 1
ATOM 572 O O . LYS A 1 72 ? -8.203 8.996 -5.736 1.00 88.56 72 LYS A O 1
ATOM 577 N N . GLU A 1 73 ? -6.092 8.238 -5.965 1.00 90.31 73 GLU A N 1
ATOM 578 C CA . GLU A 1 73 ? -5.588 8.630 -4.645 1.00 90.31 73 GLU A CA 1
ATOM 579 C C . GLU A 1 73 ? -6.483 8.146 -3.492 1.00 90.31 73 GLU A C 1
ATOM 581 O O . GLU A 1 73 ? -6.895 8.911 -2.614 1.00 90.31 73 GLU A O 1
ATOM 586 N N . ARG A 1 74 ? -6.814 6.849 -3.512 1.00 94.69 74 ARG A N 1
ATOM 587 C CA . ARG A 1 74 ? -7.743 6.236 -2.558 1.00 94.69 74 ARG A CA 1
ATOM 588 C C . ARG A 1 74 ? -7.250 4.881 -2.078 1.00 94.69 74 ARG A C 1
ATOM 590 O O . ARG A 1 74 ? -6.967 4.016 -2.902 1.00 94.69 74 ARG A O 1
ATOM 597 N N . ALA A 1 75 ? -7.207 4.695 -0.765 1.00 97.44 75 ALA A N 1
ATOM 598 C CA . ALA A 1 75 ? -6.900 3.431 -0.116 1.00 97.44 75 ALA A CA 1
ATOM 599 C C . ALA A 1 75 ? -8.147 2.796 0.503 1.00 97.44 75 ALA A C 1
ATOM 601 O O . ALA A 1 75 ? -9.009 3.492 1.039 1.00 97.44 75 ALA A O 1
ATOM 602 N N . GLU A 1 76 ? -8.235 1.474 0.432 1.00 97.75 76 GLU A N 1
ATOM 603 C CA . GLU A 1 76 ? -9.373 0.696 0.908 1.00 97.75 76 GLU A CA 1
ATOM 604 C C . GLU A 1 76 ? -8.905 -0.573 1.620 1.00 97.75 76 GLU A C 1
ATOM 606 O O . GLU A 1 76 ? -7.957 -1.235 1.186 1.00 97.75 76 GLU A O 1
ATOM 611 N N . VAL A 1 77 ? -9.596 -0.930 2.704 1.00 97.69 77 VAL A N 1
ATOM 612 C CA . VAL A 1 77 ? -9.438 -2.225 3.370 1.00 97.69 77 VAL A CA 1
ATOM 613 C C . VAL A 1 77 ? -10.782 -2.777 3.826 1.00 97.69 77 VAL A C 1
ATOM 615 O O . VAL A 1 77 ? -11.626 -2.045 4.343 1.00 97.69 77 VAL A O 1
ATOM 618 N N . GLY A 1 78 ? -10.982 -4.077 3.615 1.00 96.62 78 GLY A N 1
ATOM 619 C CA . GLY A 1 78 ? -12.134 -4.811 4.121 1.00 96.62 78 GLY A CA 1
ATOM 620 C C . GLY A 1 78 ? -11.852 -5.349 5.519 1.00 96.62 78 GLY A C 1
ATOM 621 O O . GLY A 1 78 ? -10.897 -6.100 5.706 1.00 96.62 78 GLY A O 1
ATOM 622 N N . PHE A 1 79 ? -12.676 -4.987 6.495 1.00 94.38 79 PHE A N 1
ATOM 623 C CA . PHE A 1 79 ? -12.577 -5.492 7.861 1.00 94.38 79 PHE A CA 1
ATOM 624 C C . PHE A 1 79 ? -13.961 -5.527 8.512 1.00 94.38 79 PHE A C 1
ATOM 626 O O . PHE A 1 79 ? -14.733 -4.580 8.375 1.00 94.38 79 PHE A O 1
ATOM 633 N N . ASP A 1 80 ? -14.271 -6.622 9.211 1.00 93.19 80 ASP A N 1
ATOM 634 C CA . ASP A 1 80 ? -15.518 -6.797 9.974 1.00 93.19 80 ASP A CA 1
ATOM 635 C C . ASP A 1 80 ? -16.798 -6.503 9.160 1.00 93.19 80 ASP A C 1
ATOM 637 O O . ASP A 1 80 ? -17.669 -5.724 9.543 1.00 93.19 80 ASP A O 1
ATOM 641 N N . GLY A 1 81 ? -16.868 -7.061 7.945 1.00 96.44 81 GLY A N 1
ATOM 642 C CA . GLY A 1 81 ? -18.002 -6.867 7.034 1.00 96.44 81 GLY A CA 1
ATOM 643 C C . GLY A 1 81 ? -18.154 -5.443 6.478 1.00 96.44 81 GLY A C 1
ATOM 644 O O . GLY A 1 81 ? -19.157 -5.150 5.829 1.00 96.44 81 GLY A O 1
ATOM 645 N N . ARG A 1 82 ? -17.182 -4.551 6.709 1.00 95.25 82 ARG A N 1
ATOM 646 C CA . ARG A 1 82 ? -17.173 -3.163 6.226 1.00 95.25 82 ARG A CA 1
ATOM 647 C C . ARG A 1 82 ? -15.966 -2.897 5.335 1.00 95.25 82 ARG A C 1
ATOM 649 O O . ARG A 1 82 ? -14.941 -3.562 5.445 1.00 95.25 82 ARG A O 1
ATOM 656 N N . VAL A 1 83 ? -16.081 -1.881 4.483 1.00 96.25 83 VAL A N 1
ATOM 657 C CA . VAL A 1 83 ? -14.951 -1.317 3.736 1.00 96.25 83 VAL A CA 1
ATOM 658 C C . VAL A 1 83 ? -14.607 0.031 4.349 1.00 96.25 83 VAL A C 1
ATOM 660 O O . VAL A 1 83 ? -15.441 0.934 4.399 1.00 96.25 83 VAL A O 1
ATOM 663 N N . ILE A 1 84 ? -13.381 0.151 4.845 1.00 94.94 84 ILE A N 1
ATOM 664 C CA . ILE A 1 84 ? -12.818 1.415 5.307 1.00 94.94 84 ILE A CA 1
ATOM 665 C C . ILE A 1 84 ? -12.121 2.054 4.111 1.00 94.94 84 ILE A C 1
ATOM 667 O O . ILE A 1 84 ? -11.263 1.426 3.495 1.00 94.94 84 ILE A O 1
ATOM 671 N N . THR A 1 85 ? -12.467 3.304 3.811 1.00 96.50 85 THR A N 1
ATOM 672 C CA . THR A 1 85 ? -11.890 4.074 2.704 1.00 96.50 85 THR A CA 1
ATOM 673 C C . THR A 1 85 ? -11.157 5.301 3.237 1.00 96.50 85 THR A C 1
ATOM 675 O O . THR A 1 85 ? -11.686 6.036 4.073 1.00 96.50 85 THR A O 1
ATOM 678 N N . LEU A 1 86 ? -9.949 5.539 2.732 1.00 95.88 86 LEU A N 1
ATOM 679 C CA . LEU A 1 86 ? -9.129 6.717 3.003 1.00 95.88 86 LEU A CA 1
ATOM 680 C C . LEU A 1 86 ? -8.774 7.400 1.680 1.00 95.88 86 LEU A C 1
ATOM 682 O O . LEU A 1 86 ? -8.397 6.732 0.722 1.00 95.88 86 LEU A O 1
ATOM 686 N N . ASP A 1 87 ? -8.857 8.724 1.626 1.00 93.25 87 ASP A N 1
ATOM 687 C CA . ASP A 1 87 ? -8.429 9.525 0.478 1.00 93.25 87 ASP A CA 1
ATOM 688 C C . ASP A 1 87 ? -7.736 10.825 0.918 1.00 93.25 87 ASP A C 1
ATOM 690 O O . ASP A 1 87 ? -7.681 11.174 2.108 1.00 93.25 87 ASP A O 1
ATOM 694 N N . GLY A 1 88 ? -7.121 11.507 -0.052 1.00 85.12 88 GLY A N 1
ATOM 695 C CA . GLY A 1 88 ? -6.472 12.798 0.151 1.00 85.12 88 GLY A CA 1
ATOM 696 C C . GLY A 1 88 ? -5.311 12.743 1.160 1.00 85.12 88 GLY A C 1
ATOM 697 O O . GLY A 1 88 ? -4.505 11.817 1.140 1.00 85.12 88 GLY A O 1
ATOM 698 N N . PRO A 1 89 ? -5.170 13.716 2.080 1.00 88.25 89 PRO A N 1
ATOM 699 C CA . PRO A 1 89 ? -4.029 13.759 3.001 1.00 88.25 89 PRO A CA 1
ATOM 700 C C . PRO A 1 89 ? -3.866 12.512 3.883 1.00 88.25 89 PRO A C 1
ATOM 702 O O . PRO A 1 89 ? -2.752 12.220 4.314 1.00 88.25 89 PRO A O 1
ATOM 705 N N . LYS A 1 90 ? -4.951 11.762 4.127 1.00 91.69 90 LYS A N 1
ATOM 706 C CA . LYS A 1 90 ? -4.948 10.576 4.996 1.00 91.69 90 LYS A CA 1
ATOM 707 C C . LYS A 1 90 ? -4.149 9.408 4.420 1.00 91.69 90 LYS A C 1
ATOM 709 O O . LYS A 1 90 ? -3.752 8.537 5.186 1.00 91.69 90 LYS A O 1
ATOM 714 N N . ILE A 1 91 ? -3.902 9.379 3.106 1.00 92.69 91 ILE A N 1
ATOM 715 C CA . ILE A 1 91 ? -3.172 8.268 2.480 1.00 92.69 91 ILE A CA 1
ATOM 716 C C . ILE A 1 91 ? -1.649 8.462 2.454 1.00 92.69 91 ILE A C 1
ATOM 718 O O . ILE A 1 91 ? -0.925 7.504 2.217 1.00 92.69 91 ILE A O 1
ATOM 722 N N . ARG A 1 92 ? -1.138 9.671 2.736 1.00 89.06 92 ARG A N 1
ATOM 723 C CA . ARG A 1 92 ? 0.290 10.017 2.558 1.00 89.06 92 ARG A CA 1
ATOM 724 C C . ARG A 1 92 ? 1.255 9.185 3.402 1.00 89.06 92 ARG A C 1
ATOM 726 O O . ARG A 1 92 ? 2.350 8.878 2.946 1.00 89.06 92 ARG A O 1
ATOM 733 N N . GLN A 1 93 ? 0.828 8.812 4.606 1.00 88.12 93 GLN A N 1
ATOM 734 C CA . GLN A 1 93 ? 1.630 8.056 5.572 1.00 88.12 93 GLN A CA 1
ATOM 735 C C . GLN A 1 93 ? 1.399 6.540 5.495 1.00 88.12 93 GLN A C 1
ATOM 737 O O . GLN A 1 93 ? 1.970 5.793 6.289 1.00 88.12 93 GLN A O 1
ATOM 742 N N . LEU A 1 94 ? 0.552 6.066 4.573 1.00 94.81 94 LEU A N 1
ATOM 743 C CA . LEU A 1 94 ? 0.348 4.632 4.393 1.00 94.81 94 LEU A CA 1
ATOM 744 C C . LEU A 1 94 ? 1.629 4.003 3.857 1.00 94.81 94 LEU A C 1
ATOM 746 O O . LEU A 1 94 ? 2.257 4.546 2.951 1.00 94.81 94 LEU A O 1
ATOM 750 N N . MET A 1 95 ? 1.992 2.843 4.393 1.00 96.00 95 MET A N 1
ATOM 751 C CA . MET A 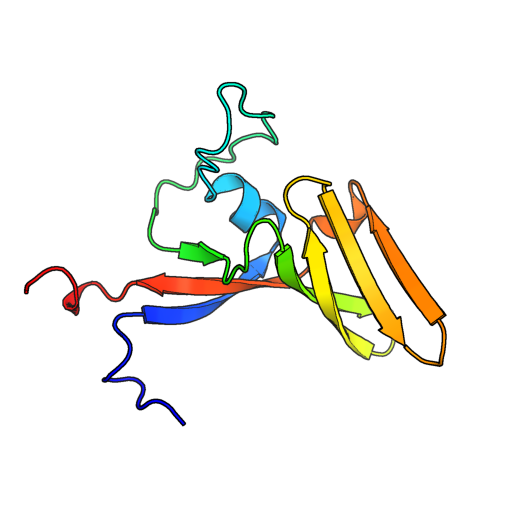1 95 ? 3.124 2.081 3.876 1.00 96.00 95 MET A CA 1
ATOM 752 C C . MET A 1 95 ? 2.668 1.323 2.635 1.00 96.00 95 MET A C 1
ATOM 754 O O . MET A 1 95 ? 1.731 0.538 2.717 1.00 96.00 95 MET A O 1
ATOM 758 N N . VAL A 1 96 ? 3.315 1.537 1.500 1.00 95.06 96 VAL A N 1
ATOM 759 C CA . VAL A 1 96 ? 3.045 0.874 0.223 1.00 95.06 96 VAL A CA 1
ATOM 760 C C . VAL A 1 96 ? 4.154 -0.129 -0.053 1.00 95.06 96 VAL A C 1
ATOM 762 O O . VAL A 1 96 ? 5.335 0.169 0.144 1.00 95.06 96 VAL A O 1
ATOM 765 N N . LEU A 1 97 ? 3.775 -1.322 -0.505 1.00 95.00 97 LEU A N 1
ATOM 766 C CA . LEU A 1 97 ? 4.742 -2.346 -0.873 1.00 95.00 97 LEU A CA 1
ATOM 767 C C . LEU A 1 97 ? 5.446 -1.939 -2.167 1.00 95.00 97 LEU A C 1
ATOM 769 O O . LEU A 1 97 ? 4.802 -1.717 -3.192 1.00 95.00 97 LEU A O 1
ATOM 773 N N . CYS A 1 98 ? 6.767 -1.887 -2.120 1.00 91.06 98 CYS A N 1
ATOM 774 C CA . CYS A 1 98 ? 7.632 -1.576 -3.244 1.00 91.06 98 CYS A CA 1
ATOM 775 C C . CYS A 1 98 ? 8.602 -2.726 -3.500 1.00 91.06 98 CYS A C 1
ATOM 777 O O . CYS A 1 98 ? 8.886 -3.534 -2.615 1.00 91.06 98 CYS A O 1
ATOM 779 N N . ARG A 1 99 ? 9.104 -2.787 -4.729 1.00 87.31 99 ARG A N 1
ATOM 780 C CA . ARG A 1 99 ? 10.293 -3.544 -5.099 1.00 87.31 99 ARG A CA 1
ATOM 781 C C . ARG A 1 99 ? 11.456 -2.575 -5.274 1.00 87.31 99 ARG A C 1
ATOM 783 O O . ARG A 1 99 ? 11.245 -1.488 -5.813 1.00 87.31 99 ARG A O 1
ATOM 790 N N . LYS A 1 100 ? 12.641 -2.980 -4.837 1.00 84.75 100 LYS A N 1
ATOM 791 C CA . LYS A 1 100 ? 13.908 -2.341 -5.161 1.00 84.75 100 LYS A CA 1
ATOM 792 C C . LYS A 1 100 ? 14.680 -3.255 -6.091 1.00 84.75 100 LYS A C 1
ATOM 794 O O . LYS A 1 100 ? 14.933 -4.393 -5.698 1.00 84.75 100 LYS A O 1
ATOM 799 N N . ASP A 1 101 ? 15.022 -2.799 -7.288 1.00 79.38 101 ASP A N 1
ATOM 800 C CA . ASP A 1 101 ? 15.853 -3.611 -8.179 1.00 79.38 101 ASP A CA 1
ATOM 801 C C . ASP A 1 101 ? 17.245 -3.782 -7.551 1.00 79.38 101 ASP A C 1
ATOM 803 O O . ASP A 1 101 ? 17.773 -2.871 -6.911 1.00 79.38 101 ASP A O 1
ATOM 807 N N . ARG A 1 102 ?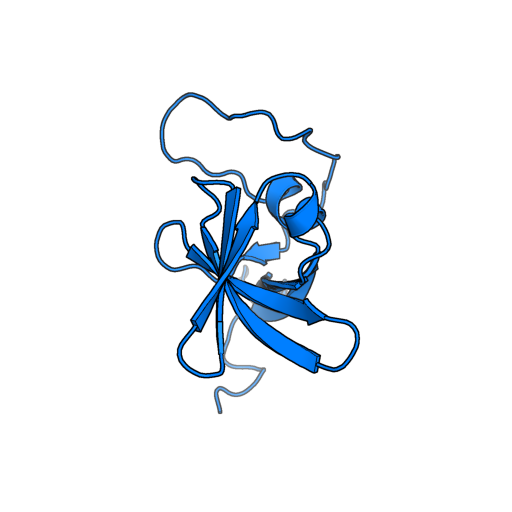 17.824 -4.978 -7.676 1.00 72.81 102 ARG A N 1
ATOM 808 C CA . ARG A 1 102 ? 19.188 -5.225 -7.209 1.00 72.81 102 ARG A CA 1
ATOM 809 C C . ARG A 1 102 ? 20.169 -4.815 -8.308 1.00 72.81 102 ARG A C 1
ATOM 811 O O . ARG A 1 102 ? 19.996 -5.210 -9.465 1.00 72.81 102 ARG A O 1
ATOM 818 N N . ASP A 1 103 ? 21.218 -4.082 -7.936 1.00 67.44 103 ASP A N 1
ATOM 819 C CA . ASP A 1 103 ? 22.247 -3.571 -8.860 1.00 67.44 103 ASP A CA 1
ATOM 820 C C . ASP A 1 103 ? 22.928 -4.681 -9.691 1.00 67.44 103 ASP A C 1
ATOM 822 O O . ASP A 1 103 ? 23.395 -4.439 -10.804 1.00 67.44 103 ASP A O 1
ATOM 826 N N . ASP A 1 104 ? 22.946 -5.919 -9.183 1.00 60.38 104 ASP A N 1
ATOM 827 C CA . ASP A 1 104 ? 23.538 -7.105 -9.817 1.00 60.38 104 ASP A CA 1
ATOM 828 C C . ASP A 1 104 ? 22.706 -7.682 -10.983 1.00 60.38 104 ASP A C 1
ATOM 830 O O . ASP A 1 104 ? 23.193 -8.539 -11.722 1.00 60.38 104 ASP A O 1
ATOM 834 N N . THR A 1 105 ? 21.484 -7.191 -11.211 1.00 50.84 105 THR A N 1
ATOM 835 C CA . THR A 1 105 ? 20.591 -7.696 -12.274 1.00 50.84 105 THR A CA 1
ATOM 836 C C . THR A 1 105 ? 20.749 -6.971 -13.616 1.00 50.84 105 THR A C 1
ATOM 838 O O . THR A 1 105 ? 20.251 -7.444 -14.635 1.00 50.84 105 THR A O 1
ATOM 841 N N . MET A 1 106 ? 21.463 -5.840 -13.653 1.00 50.19 106 MET A N 1
ATOM 842 C CA . MET A 1 106 ? 21.655 -5.021 -14.864 1.00 50.19 106 MET A CA 1
ATOM 843 C C . MET A 1 106 ? 22.793 -5.520 -15.779 1.00 50.19 106 MET A C 1
ATOM 845 O O . MET A 1 106 ? 23.168 -4.830 -16.725 1.00 50.19 106 MET A O 1
ATOM 849 N N . THR A 1 107 ? 23.380 -6.691 -15.497 1.00 42.34 107 THR A N 1
ATOM 850 C CA . THR A 1 107 ? 24.566 -7.222 -16.206 1.00 42.34 107 THR A CA 1
ATOM 851 C C . THR A 1 107 ? 24.304 -8.460 -17.080 1.00 42.34 107 THR A C 1
ATOM 853 O O . THR A 1 107 ? 25.257 -9.162 -17.415 1.00 42.34 107 THR A O 1
ATOM 856 N N . ILE A 1 108 ? 23.052 -8.745 -17.463 1.00 40.97 108 ILE A N 1
ATOM 857 C CA . ILE A 1 108 ? 22.708 -9.870 -18.361 1.00 40.97 108 ILE A CA 1
ATOM 858 C C . ILE A 1 108 ? 22.260 -9.359 -19.729 1.00 40.97 108 ILE A C 1
ATOM 860 O O . ILE A 1 108 ? 21.369 -8.482 -19.763 1.00 40.97 108 ILE A O 1
#

Sequence (108 aa):
EIPATAAGFEYCWLPYEQVCAAAEFKVDRNPIPLKASRYEDKDFAPVHMSYVAPCVIKNDKFEYLGSVNMKKERAEVGFDGRVITLDGPKIRQLMVLCRKDRDDTMTI

Radius of gyration: 15.06 Å; chains: 1; bounding box: 43×37×39 Å

Secondary structure (DSSP, 8-state):
---TTTSSEEEEEEEHHHHHHH----SSS------------TTEEE--BTTEEEEEEE-SS-EEEEEEETTTTEEEEEETTEEEEEEGGGGTT-EEEEEEE-GGGGG-